Protein AF-A0A7Y0AAE7-F1 (afdb_monomer_lite)

Foldseek 3Di:
DVVVVVVVVVVCVLQVQLQVQLVVQVVVVHHSVVSSVVSVVVVVVVVVVVVVVVVVCVPDVVNVVVVVVVVVVVVVVVVVVVD

Secondary structure (DSSP, 8-state):
-HHHHHHHHHHHHHHHHHHHHHHHHHHTTS-HHHHHHHHHHHHHHHHHHHHHHHHHHHH-HHHHHHHHHHHHHHHHHHHHHH-

Sequence (83 aa):
MLFIDMILAVAVALSFIPILTGYCAHSHGRSFWLWFLLGFALPIISFLLLLALVAHDELDPGRRLIGEARQILREAERKSVQS

Radius of gyration: 24.8 Å; chains: 1; bounding box: 36×36×70 Å

Organism: NCBI:txid2682546

Structure (mmCIF, N/CA/C/O backbone):
data_AF-A0A7Y0AAE7-F1
#
_entry.id   AF-A0A7Y0AAE7-F1
#
loop_
_atom_site.group_PDB
_atom_site.id
_atom_site.type_symbol
_atom_site.label_atom_id
_atom_site.label_alt_id
_atom_site.label_comp_id
_atom_site.label_asym_id
_atom_site.label_entity_id
_atom_site.label_seq_id
_atom_site.pdbx_PDB_ins_code
_atom_site.Cartn_x
_atom_site.Cartn_y
_atom_site.Cartn_z
_atom_site.occupancy
_atom_site.B_iso_or_equiv
_atom_site.auth_seq_id
_atom_site.auth_comp_id
_atom_site.auth_asym_id
_atom_site.auth_atom_id
_atom_site.pdbx_PDB_model_num
ATOM 1 N N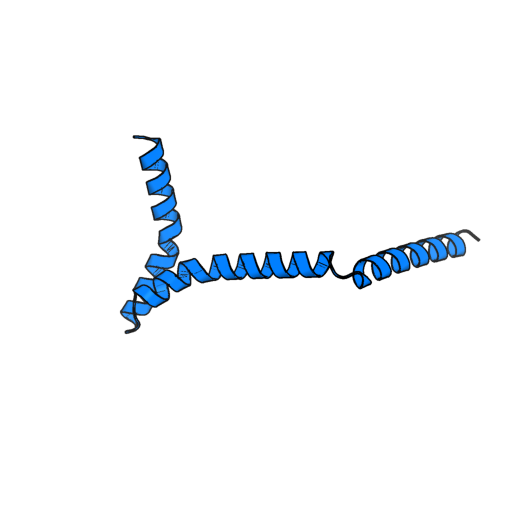 . MET A 1 1 ? -5.433 21.379 -15.406 1.00 80.75 1 MET A N 1
ATOM 2 C CA . MET A 1 1 ? -4.010 21.014 -15.569 1.00 80.75 1 MET A CA 1
ATOM 3 C C . MET A 1 1 ? -3.429 20.617 -14.220 1.00 80.75 1 MET A C 1
ATOM 5 O O . MET A 1 1 ? -3.368 19.422 -13.991 1.00 80.75 1 MET A O 1
ATOM 9 N N . LEU A 1 2 ? -3.255 21.543 -13.266 1.00 92.06 2 LEU A N 1
ATOM 10 C CA . LEU A 1 2 ? -2.654 21.267 -11.943 1.00 92.06 2 LEU A CA 1
ATOM 11 C C . LEU A 1 2 ? -3.231 20.059 -11.166 1.00 92.06 2 LEU A C 1
ATOM 13 O O . LEU A 1 2 ? -2.487 19.315 -10.540 1.00 92.06 2 LEU A O 1
ATOM 17 N N . PHE A 1 3 ? -4.545 19.820 -11.231 1.00 94.38 3 PHE A N 1
ATOM 18 C CA . PHE A 1 3 ? -5.173 18.650 -10.598 1.00 94.38 3 PHE A CA 1
ATOM 19 C C . PHE A 1 3 ? -4.746 17.312 -11.224 1.00 94.38 3 PHE A C 1
ATOM 21 O O . PHE A 1 3 ? -4.479 16.350 -10.511 1.00 94.38 3 PHE A O 1
ATOM 28 N N . ILE A 1 4 ? -4.658 17.259 -12.556 1.00 96.38 4 ILE A N 1
ATOM 29 C CA . ILE A 1 4 ? -4.212 16.063 -13.282 1.00 96.38 4 ILE A CA 1
ATOM 30 C C . ILE A 1 4 ? -2.735 15.807 -12.989 1.00 96.38 4 ILE A C 1
ATOM 32 O O . ILE A 1 4 ? -2.363 14.673 -12.707 1.00 96.38 4 ILE A O 1
ATOM 36 N N . ASP A 1 5 ? -1.923 16.865 -12.970 1.00 95.50 5 ASP A N 1
ATOM 37 C CA . ASP A 1 5 ? -0.496 16.777 -12.650 1.00 95.50 5 ASP A CA 1
ATOM 38 C C . ASP A 1 5 ? -0.276 16.257 -11.221 1.00 95.50 5 ASP A C 1
ATOM 40 O O . ASP A 1 5 ? 0.577 15.402 -10.989 1.00 95.50 5 ASP A O 1
ATOM 44 N N . MET A 1 6 ? -1.097 16.706 -10.267 1.00 97.19 6 MET A N 1
ATOM 45 C CA . MET A 1 6 ? -1.069 16.221 -8.886 1.00 97.19 6 MET A CA 1
ATOM 46 C C . MET A 1 6 ? -1.452 14.739 -8.788 1.00 97.19 6 MET A C 1
ATOM 48 O O . MET A 1 6 ? -0.756 13.975 -8.120 1.00 97.19 6 MET A O 1
ATOM 52 N N . ILE A 1 7 ? -2.524 14.308 -9.466 1.00 96.94 7 ILE A N 1
ATOM 53 C CA . ILE A 1 7 ? -2.912 12.888 -9.510 1.00 96.94 7 ILE A CA 1
ATOM 54 C C . ILE A 1 7 ? -1.787 12.048 -10.112 1.00 96.94 7 ILE A C 1
ATOM 56 O O . ILE A 1 7 ? -1.448 10.998 -9.567 1.00 96.94 7 ILE A O 1
ATOM 60 N N . LEU A 1 8 ? -1.190 12.512 -11.210 1.00 96.19 8 LEU A N 1
ATOM 61 C CA . LEU A 1 8 ? -0.096 11.816 -11.873 1.00 96.19 8 LEU A CA 1
ATOM 62 C C . LEU A 1 8 ? 1.121 11.692 -10.949 1.00 96.19 8 LEU A C 1
ATOM 64 O O . LEU A 1 8 ? 1.682 10.605 -10.829 1.00 96.19 8 LEU A O 1
ATOM 68 N N . ALA A 1 9 ? 1.493 12.769 -10.254 1.00 96.25 9 ALA A N 1
ATOM 69 C CA . ALA A 1 9 ? 2.603 12.762 -9.305 1.00 96.25 9 ALA A CA 1
ATOM 70 C C . ALA A 1 9 ? 2.384 11.741 -8.179 1.00 96.25 9 ALA A C 1
ATOM 72 O O . ALA A 1 9 ? 3.283 10.959 -7.868 1.00 96.25 9 ALA A O 1
ATOM 73 N N . VAL A 1 10 ? 1.174 11.693 -7.614 1.00 96.25 10 VAL A N 1
ATOM 74 C CA . VAL A 1 10 ? 0.811 10.707 -6.586 1.00 96.25 10 VAL A CA 1
ATOM 75 C C . VAL A 1 10 ? 0.836 9.288 -7.154 1.00 96.25 10 VAL A C 1
ATOM 77 O O . VAL A 1 10 ? 1.405 8.395 -6.530 1.00 96.25 10 VAL A O 1
ATOM 80 N N . ALA A 1 11 ? 0.282 9.066 -8.347 1.00 94.94 11 ALA A N 1
ATOM 81 C CA . ALA A 1 11 ? 0.277 7.751 -8.985 1.00 94.94 11 ALA A CA 1
ATOM 82 C C . ALA A 1 11 ? 1.701 7.233 -9.243 1.00 94.94 11 ALA A C 1
ATOM 84 O O . ALA A 1 11 ? 1.993 6.068 -8.968 1.00 94.94 11 ALA A O 1
ATOM 85 N N . VAL A 1 12 ? 2.605 8.097 -9.711 1.00 95.31 12 VAL A N 1
ATOM 86 C CA . VAL A 1 12 ? 4.021 7.761 -9.919 1.00 95.31 12 VAL A CA 1
ATOM 87 C C . VAL A 1 12 ? 4.706 7.452 -8.589 1.00 95.31 12 VAL A C 1
ATOM 89 O O . VAL A 1 12 ? 5.380 6.427 -8.481 1.00 95.31 12 VAL A O 1
ATOM 92 N N . ALA A 1 13 ? 4.496 8.283 -7.564 1.00 95.06 13 ALA A N 1
ATOM 93 C CA . ALA A 1 13 ? 5.078 8.071 -6.242 1.00 95.06 13 ALA A CA 1
ATOM 94 C C . ALA A 1 13 ? 4.634 6.732 -5.626 1.00 95.06 13 ALA A C 1
ATOM 96 O O . ALA A 1 13 ? 5.469 5.965 -5.150 1.00 95.06 13 ALA A O 1
ATOM 97 N N . LEU A 1 14 ? 3.338 6.410 -5.699 1.00 94.44 14 LEU A N 1
ATOM 98 C CA . LEU A 1 14 ? 2.793 5.139 -5.210 1.00 94.44 14 LEU A CA 1
ATOM 99 C C . LEU A 1 14 ? 3.288 3.934 -6.021 1.00 94.44 14 LEU A C 1
ATOM 101 O O . LEU A 1 14 ? 3.477 2.855 -5.465 1.00 94.44 14 LEU A O 1
ATOM 105 N N . SER A 1 15 ? 3.533 4.115 -7.320 1.00 95.31 15 SER A N 1
ATOM 106 C CA . SER A 1 15 ? 4.015 3.045 -8.200 1.00 95.31 15 SER A CA 1
ATOM 107 C C . SER A 1 15 ? 5.509 2.760 -8.052 1.00 95.31 15 SER A C 1
ATOM 109 O O . SER A 1 15 ? 5.960 1.710 -8.501 1.00 95.31 15 SER A O 1
ATOM 111 N N . PHE A 1 16 ? 6.285 3.640 -7.414 1.00 95.50 16 PHE A N 1
ATOM 112 C CA . PHE A 1 16 ? 7.740 3.500 -7.322 1.00 95.50 16 PHE A CA 1
ATOM 113 C C . PHE A 1 16 ? 8.170 2.166 -6.695 1.00 95.50 16 PHE A C 1
ATOM 115 O O . PHE A 1 16 ? 8.984 1.442 -7.269 1.00 95.50 16 PHE A O 1
ATOM 122 N N . ILE A 1 17 ? 7.576 1.799 -5.555 1.00 95.06 17 ILE A N 1
ATOM 123 C CA . ILE A 1 17 ? 7.889 0.543 -4.859 1.00 95.06 17 ILE A CA 1
ATOM 124 C C . ILE A 1 17 ? 7.477 -0.678 -5.707 1.00 95.06 17 ILE A C 1
ATOM 126 O O . ILE A 1 17 ? 8.348 -1.504 -5.980 1.00 95.06 17 ILE A O 1
ATOM 130 N N . PRO A 1 18 ? 6.226 -0.796 -6.202 1.00 96.25 18 PRO A N 1
ATOM 131 C CA . PRO A 1 18 ? 5.827 -1.894 -7.087 1.00 96.25 18 PRO A CA 1
ATOM 132 C C . PRO A 1 18 ? 6.677 -2.029 -8.356 1.00 96.25 18 PRO A C 1
ATOM 134 O O . PRO A 1 18 ? 6.988 -3.148 -8.768 1.00 96.25 18 PRO A O 1
ATOM 137 N N . ILE A 1 19 ? 7.085 -0.912 -8.969 1.00 96.88 19 ILE A N 1
ATOM 138 C CA . ILE A 1 19 ? 7.968 -0.910 -10.145 1.00 96.88 19 ILE A CA 1
ATOM 139 C C . ILE A 1 19 ? 9.332 -1.501 -9.785 1.00 96.88 19 ILE A C 1
ATOM 141 O O . ILE A 1 19 ? 9.816 -2.376 -10.503 1.00 96.88 19 ILE A O 1
ATOM 145 N N . LEU A 1 20 ? 9.937 -1.075 -8.670 1.00 96.56 20 LEU A N 1
ATOM 146 C CA . LEU A 1 20 ? 11.207 -1.633 -8.199 1.00 96.56 20 LEU A CA 1
ATOM 147 C C . LEU A 1 20 ? 11.085 -3.124 -7.878 1.00 96.56 20 LEU A C 1
ATOM 149 O O . LEU A 1 20 ? 11.945 -3.905 -8.278 1.00 96.56 20 LEU A O 1
ATOM 153 N N . THR A 1 21 ? 10.003 -3.543 -7.220 1.00 96.25 21 THR A N 1
ATOM 154 C CA . THR A 1 21 ? 9.726 -4.960 -6.951 1.00 96.25 21 THR A CA 1
ATOM 155 C C . THR A 1 21 ? 9.647 -5.769 -8.245 1.00 96.25 21 THR A C 1
ATOM 157 O O . THR A 1 21 ? 10.298 -6.808 -8.364 1.00 96.25 21 THR A O 1
ATOM 160 N N . GLY A 1 22 ? 8.901 -5.277 -9.238 1.00 96.62 22 GLY A N 1
ATOM 161 C CA . GLY A 1 22 ? 8.799 -5.905 -10.552 1.00 96.62 22 GLY A CA 1
ATOM 162 C C . GLY A 1 22 ? 10.145 -5.969 -11.276 1.00 96.62 22 GLY A C 1
ATOM 163 O O . GLY A 1 22 ? 10.494 -7.012 -11.829 1.00 96.62 22 GLY A O 1
ATOM 164 N N . TYR A 1 23 ? 10.928 -4.886 -11.243 1.00 96.94 23 TYR A N 1
ATOM 165 C CA . TYR A 1 23 ? 12.250 -4.822 -11.869 1.00 96.94 23 TYR A CA 1
ATOM 166 C C . TYR A 1 23 ? 13.229 -5.816 -11.238 1.00 96.94 23 TYR A C 1
ATOM 168 O O . TYR A 1 23 ? 13.877 -6.578 -11.953 1.00 96.94 23 TYR A O 1
ATOM 176 N N . CYS A 1 24 ? 13.286 -5.866 -9.905 1.00 95.50 24 CYS A N 1
ATOM 177 C CA . CYS A 1 24 ? 14.095 -6.837 -9.176 1.00 95.50 24 CYS A CA 1
ATOM 178 C C . CYS A 1 24 ? 13.686 -8.274 -9.513 1.00 95.50 24 CYS A C 1
ATOM 180 O O . CYS A 1 24 ? 14.540 -9.122 -9.735 1.00 95.50 24 CYS A O 1
ATOM 182 N N . ALA A 1 25 ? 12.392 -8.572 -9.607 1.00 96.56 25 ALA A N 1
ATOM 183 C CA . ALA A 1 25 ? 11.950 -9.906 -9.998 1.00 96.56 25 ALA A CA 1
ATOM 184 C C . ALA A 1 25 ? 12.342 -10.250 -11.445 1.00 96.56 25 ALA A C 1
ATOM 186 O O . ALA A 1 25 ? 12.810 -11.358 -11.720 1.00 96.56 25 ALA A O 1
ATOM 187 N N . HIS A 1 26 ? 12.198 -9.290 -12.360 1.00 96.94 26 HIS A N 1
ATOM 188 C CA . HIS A 1 26 ? 12.565 -9.459 -13.760 1.00 96.94 26 HIS A CA 1
ATOM 189 C C . HIS A 1 26 ? 14.066 -9.697 -13.945 1.00 96.94 26 HIS A C 1
ATOM 191 O O . HIS A 1 26 ? 14.453 -10.586 -14.702 1.00 96.94 26 HIS A O 1
ATOM 197 N N . SER A 1 27 ? 14.921 -8.979 -13.208 1.00 95.94 27 SER A N 1
ATOM 198 C CA . SER A 1 27 ? 16.375 -9.191 -13.252 1.00 95.94 27 SER A CA 1
ATOM 199 C C . SER A 1 27 ? 16.806 -10.571 -12.740 1.00 95.94 27 SER A C 1
ATOM 201 O O . SER A 1 27 ? 17.876 -11.048 -13.102 1.00 95.94 27 SER A O 1
ATOM 203 N N . HIS A 1 28 ? 15.949 -11.248 -11.972 1.00 94.81 28 HIS A N 1
ATOM 204 C CA . HIS A 1 28 ? 16.157 -12.612 -11.482 1.00 94.81 28 HIS A CA 1
ATOM 205 C C . HIS A 1 28 ? 15.397 -13.673 -12.308 1.00 94.81 28 HIS A C 1
ATOM 207 O O . HIS A 1 28 ? 15.199 -14.798 -11.847 1.00 94.81 28 HIS A O 1
ATOM 213 N N . GLY A 1 29 ? 14.942 -13.337 -13.523 1.00 95.75 29 GLY A N 1
ATOM 214 C CA . GLY A 1 29 ? 14.291 -14.279 -14.443 1.00 95.75 29 GLY A 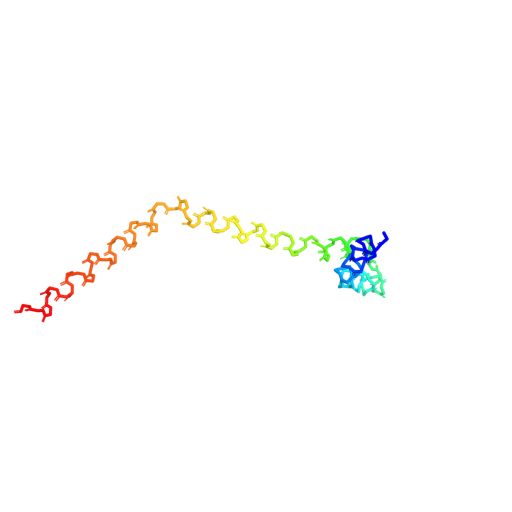CA 1
ATOM 215 C C . GLY A 1 29 ? 12.835 -14.617 -14.101 1.00 95.75 29 GLY A C 1
ATOM 216 O O . GLY A 1 29 ? 12.308 -15.625 -14.571 1.00 95.75 29 GLY A O 1
ATOM 217 N N . ARG A 1 30 ? 12.167 -13.809 -13.269 1.00 95.50 30 ARG A N 1
ATOM 218 C CA . ARG A 1 30 ? 10.732 -13.945 -12.963 1.00 95.50 30 ARG A CA 1
ATOM 219 C C . ARG A 1 30 ? 9.901 -12.931 -13.754 1.00 95.50 30 ARG A C 1
ATOM 221 O O . ARG A 1 30 ? 10.415 -11.967 -14.307 1.00 95.50 30 ARG A O 1
ATOM 228 N N . SER A 1 31 ? 8.587 -13.136 -13.823 1.00 94.44 31 SER A N 1
ATOM 229 C CA . SER A 1 31 ? 7.690 -12.263 -14.587 1.00 94.44 31 SER A CA 1
ATOM 230 C C . SER A 1 31 ? 7.486 -10.902 -13.910 1.00 94.44 31 SER A C 1
ATOM 232 O O . SER A 1 31 ? 6.929 -10.823 -12.820 1.00 94.44 31 SER A O 1
ATOM 234 N N . PHE A 1 32 ? 7.862 -9.813 -14.588 1.00 95.50 32 PHE A N 1
ATOM 235 C CA . PHE A 1 32 ? 7.691 -8.440 -14.086 1.00 95.50 32 PHE A CA 1
ATOM 236 C C . PHE A 1 32 ? 6.260 -8.165 -13.587 1.00 95.50 32 PHE A C 1
ATOM 238 O O . PHE A 1 32 ? 6.062 -7.732 -12.456 1.00 95.50 32 PHE A O 1
ATOM 245 N N . TRP A 1 33 ? 5.259 -8.472 -14.419 1.00 95.12 33 TRP A N 1
ATOM 246 C CA . TRP A 1 33 ? 3.854 -8.136 -14.170 1.00 95.12 33 TRP A CA 1
ATOM 247 C C . TRP A 1 33 ? 3.257 -8.817 -12.940 1.00 95.12 33 TRP A C 1
ATOM 249 O O . TRP A 1 33 ? 2.486 -8.191 -12.219 1.00 95.12 33 TRP A O 1
ATOM 259 N N . LEU A 1 34 ? 3.634 -10.072 -12.672 1.00 96.25 34 LEU A N 1
ATOM 260 C CA . LEU A 1 34 ? 3.163 -10.789 -11.486 1.00 96.25 34 LEU A CA 1
ATOM 261 C C . LEU A 1 34 ? 3.646 -10.074 -10.225 1.00 96.25 34 LEU A C 1
ATOM 263 O O . LEU A 1 34 ? 2.852 -9.776 -9.340 1.00 96.25 34 LEU A O 1
ATOM 267 N N . TRP A 1 35 ? 4.938 -9.760 -10.169 1.00 95.75 35 TRP A N 1
ATOM 268 C CA . TRP A 1 35 ? 5.564 -9.148 -9.000 1.00 95.75 35 TRP A CA 1
ATOM 269 C C . TRP A 1 35 ? 5.200 -7.672 -8.825 1.00 95.75 35 TRP A C 1
ATOM 271 O O . TRP A 1 35 ? 5.046 -7.215 -7.696 1.00 95.75 35 TRP A O 1
ATOM 281 N N . PHE A 1 36 ? 4.981 -6.948 -9.921 1.00 95.38 36 PHE A N 1
ATOM 282 C CA . PHE A 1 36 ? 4.424 -5.597 -9.902 1.00 95.38 36 PHE A CA 1
ATOM 283 C C . PHE A 1 36 ? 3.010 -5.575 -9.301 1.00 95.38 36 PHE A C 1
ATOM 285 O O . PHE A 1 36 ? 2.748 -4.823 -8.363 1.00 95.38 36 PHE A O 1
ATOM 292 N N . LEU A 1 37 ? 2.109 -6.441 -9.784 1.00 96.19 37 LEU A N 1
ATOM 293 C CA . LEU A 1 37 ? 0.756 -6.561 -9.231 1.00 96.19 37 LEU A CA 1
ATOM 294 C C . LEU A 1 37 ? 0.787 -7.015 -7.773 1.00 96.19 37 LEU A C 1
ATOM 296 O O . LEU A 1 37 ? 0.017 -6.511 -6.962 1.00 96.19 37 LEU A O 1
ATOM 300 N N . LEU A 1 38 ? 1.705 -7.918 -7.424 1.00 95.62 38 LEU A N 1
ATOM 301 C CA . LEU A 1 38 ? 1.895 -8.363 -6.048 1.00 95.62 38 LEU A CA 1
ATOM 302 C C . LEU A 1 38 ? 2.323 -7.209 -5.128 1.00 95.62 38 LEU A C 1
ATOM 304 O O . LEU A 1 38 ? 1.818 -7.111 -4.012 1.00 95.62 38 LEU A O 1
ATOM 308 N N . GLY A 1 39 ? 3.184 -6.306 -5.612 1.00 94.75 39 GLY A N 1
ATOM 309 C CA . GLY A 1 39 ? 3.584 -5.090 -4.900 1.00 94.75 39 GLY A CA 1
ATOM 310 C C . GLY A 1 39 ? 2.407 -4.170 -4.557 1.00 94.75 39 GLY A C 1
ATOM 311 O O . GLY A 1 39 ? 2.409 -3.552 -3.496 1.00 94.75 39 GLY A O 1
ATOM 312 N N . PHE A 1 40 ? 1.371 -4.133 -5.401 1.00 95.50 40 PHE A N 1
ATOM 313 C CA . PHE A 1 40 ? 0.120 -3.422 -5.113 1.00 95.50 40 PHE A CA 1
ATOM 314 C C . PHE A 1 40 ? -0.868 -4.236 -4.271 1.00 95.50 40 PHE A C 1
ATOM 316 O O . PHE A 1 40 ? -1.548 -3.682 -3.409 1.00 95.50 40 PHE A O 1
ATOM 323 N N . ALA A 1 41 ? -0.966 -5.544 -4.508 1.00 96.19 41 ALA A N 1
ATOM 324 C CA . ALA A 1 41 ? -1.955 -6.402 -3.868 1.00 96.19 41 ALA A CA 1
ATOM 325 C C . ALA A 1 41 ? -1.652 -6.640 -2.383 1.00 96.19 41 ALA A C 1
ATOM 327 O O . ALA A 1 41 ? -2.573 -6.647 -1.571 1.00 96.19 41 ALA A O 1
ATOM 328 N N . LEU A 1 42 ? -0.378 -6.803 -2.010 1.00 95.00 42 LEU A N 1
ATOM 329 C CA . LEU A 1 42 ? 0.039 -7.092 -0.632 1.00 95.00 42 LEU A CA 1
ATOM 330 C C . LEU A 1 42 ? -0.459 -6.050 0.388 1.00 95.00 42 LEU A C 1
ATOM 332 O O . LEU A 1 42 ? -1.098 -6.455 1.362 1.00 95.00 42 LEU A O 1
ATOM 336 N N . PRO A 1 43 ? -0.237 -4.734 0.192 1.00 93.88 43 PRO A N 1
ATOM 337 C CA . PRO A 1 43 ? -0.762 -3.710 1.096 1.00 93.88 43 PRO A CA 1
ATOM 338 C C . PRO A 1 43 ? -2.289 -3.736 1.215 1.00 93.88 43 PRO A C 1
ATOM 340 O O . PRO A 1 43 ? -2.820 -3.614 2.316 1.00 93.88 43 PRO A O 1
ATOM 343 N N . ILE A 1 44 ? -2.993 -3.940 0.096 1.00 95.44 44 ILE A N 1
ATOM 344 C CA . ILE A 1 44 ? -4.460 -3.982 0.061 1.00 95.44 44 ILE A CA 1
ATOM 345 C C . ILE A 1 44 ? -4.969 -5.192 0.846 1.00 95.44 44 ILE A C 1
ATOM 347 O O . ILE A 1 44 ? -5.817 -5.045 1.721 1.00 95.44 44 ILE A O 1
ATOM 351 N N . ILE A 1 45 ? -4.426 -6.380 0.577 1.00 97.06 45 ILE A N 1
ATOM 352 C CA . ILE A 1 45 ? -4.812 -7.616 1.268 1.00 97.06 45 ILE A CA 1
ATOM 353 C C . ILE A 1 45 ? -4.504 -7.508 2.763 1.00 97.06 45 ILE A C 1
ATOM 355 O O . ILE A 1 45 ? -5.349 -7.867 3.576 1.00 97.06 45 ILE A O 1
ATOM 359 N N . SER A 1 46 ? -3.337 -6.972 3.133 1.00 96.12 46 SER A N 1
ATOM 360 C CA . SER A 1 46 ? -2.961 -6.736 4.533 1.00 96.12 46 SER A CA 1
ATOM 361 C C . SER A 1 46 ? -3.979 -5.845 5.249 1.00 96.12 46 SER A C 1
ATOM 363 O O . SER A 1 46 ? -4.457 -6.173 6.336 1.00 96.12 46 SER A O 1
ATOM 365 N N . PHE A 1 47 ? -4.383 -4.751 4.602 1.00 96.12 47 PHE A N 1
ATOM 366 C CA . PHE A 1 47 ? -5.383 -3.842 5.145 1.00 96.12 47 PHE A CA 1
ATOM 367 C C . PHE A 1 47 ? -6.765 -4.496 5.277 1.00 96.12 47 PHE A C 1
ATOM 369 O O . PHE A 1 47 ? -7.411 -4.359 6.313 1.00 96.12 47 PHE A O 1
ATOM 376 N N . LEU A 1 48 ? -7.206 -5.252 4.267 1.00 96.88 48 LEU A N 1
ATOM 377 C CA . LEU A 1 48 ? -8.464 -6.001 4.329 1.00 96.88 48 LEU A CA 1
ATOM 378 C C . LEU A 1 48 ? -8.451 -7.044 5.448 1.00 96.88 48 LEU A C 1
ATOM 380 O O . LEU A 1 48 ? -9.460 -7.220 6.125 1.00 96.88 48 LEU A O 1
ATOM 384 N N . LEU A 1 49 ? -7.316 -7.707 5.669 1.00 96.88 49 LEU A N 1
ATOM 385 C CA . LEU A 1 49 ? -7.164 -8.683 6.741 1.00 96.88 49 LEU A CA 1
ATOM 386 C C . LEU A 1 49 ? -7.264 -8.017 8.116 1.00 96.88 49 LEU A C 1
ATOM 388 O O . LEU A 1 49 ? -7.926 -8.546 9.003 1.00 96.88 49 LEU A O 1
ATOM 392 N N . LEU A 1 50 ? -6.660 -6.837 8.279 1.00 96.25 50 LEU A N 1
ATOM 393 C CA . LEU A 1 50 ? -6.781 -6.050 9.503 1.00 96.25 50 LEU A CA 1
ATOM 394 C C . LEU A 1 50 ? -8.227 -5.608 9.743 1.00 96.25 50 LEU A C 1
ATOM 396 O O . LEU A 1 50 ? -8.729 -5.745 10.853 1.00 96.25 50 LEU A O 1
ATOM 400 N N . LEU A 1 51 ? -8.914 -5.127 8.704 1.00 95.25 51 LEU A N 1
ATOM 401 C CA . LEU A 1 51 ? -10.329 -4.772 8.797 1.00 95.25 51 LEU A CA 1
ATOM 402 C C . LEU A 1 51 ? -11.196 -5.976 9.16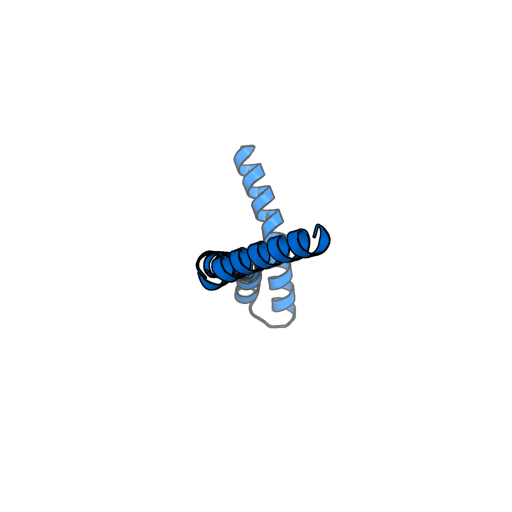0 1.00 95.25 51 LEU A C 1
ATOM 404 O O . LEU A 1 51 ? -12.080 -5.850 10.000 1.00 95.25 51 LEU A O 1
ATOM 408 N N . ALA A 1 52 ? -10.939 -7.136 8.557 1.00 94.62 52 ALA A N 1
ATOM 409 C CA . ALA A 1 52 ? -11.647 -8.366 8.885 1.00 94.62 52 ALA A CA 1
ATOM 410 C C . ALA A 1 52 ? -11.386 -8.796 10.334 1.00 94.62 52 ALA A C 1
ATOM 412 O O . ALA A 1 52 ? -12.313 -9.220 11.017 1.00 94.62 52 ALA A O 1
ATOM 413 N N . LEU A 1 53 ? -10.148 -8.649 10.815 1.00 93.44 53 LEU A N 1
ATOM 414 C CA . LEU A 1 53 ? -9.778 -8.968 12.189 1.00 93.44 53 LEU A CA 1
ATOM 415 C C . LEU A 1 53 ? -10.484 -8.052 13.190 1.00 93.44 53 LEU A C 1
ATOM 417 O O . LEU A 1 53 ? -11.035 -8.551 14.162 1.00 93.44 53 LEU A O 1
ATOM 421 N N . VAL A 1 54 ? -10.508 -6.742 12.935 1.00 91.12 54 VAL A N 1
ATOM 422 C CA . VAL A 1 54 ? -11.250 -5.775 13.760 1.00 91.12 54 VAL A CA 1
ATOM 423 C C . VAL A 1 54 ? -12.745 -6.084 13.703 1.00 91.12 54 VAL A C 1
ATOM 425 O O . VAL A 1 54 ? -13.380 -6.260 14.727 1.00 91.12 54 VAL A O 1
ATOM 428 N N . ALA A 1 55 ? -13.32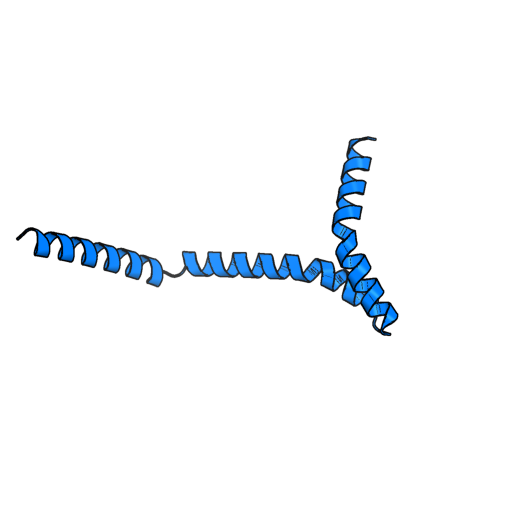4 -6.273 12.517 1.00 89.81 55 ALA A N 1
ATOM 429 C CA . ALA A 1 55 ? -14.740 -6.619 12.408 1.00 89.81 55 ALA A CA 1
ATOM 430 C C . ALA A 1 55 ? -15.089 -7.898 13.190 1.00 89.81 55 ALA A C 1
ATOM 432 O O . ALA A 1 55 ? -16.136 -7.959 13.828 1.00 89.81 55 ALA A O 1
ATOM 433 N N . HIS A 1 56 ? -14.214 -8.903 13.169 1.00 87.12 56 HIS A N 1
ATOM 434 C CA . HIS A 1 56 ? -14.389 -10.110 13.968 1.00 87.12 56 HIS A CA 1
ATOM 435 C C . HIS A 1 56 ? -14.271 -9.834 15.475 1.00 87.12 56 HIS A C 1
ATOM 437 O O . HIS A 1 56 ? -15.066 -10.364 16.245 1.00 87.12 56 HIS A O 1
ATOM 443 N N . ASP A 1 57 ? -13.296 -9.031 15.906 1.00 82.62 57 ASP A N 1
ATOM 444 C CA . ASP A 1 57 ? -13.063 -8.708 17.320 1.00 82.62 57 ASP A CA 1
ATOM 445 C C . ASP A 1 57 ? -14.256 -7.970 17.948 1.00 82.62 57 ASP A C 1
ATOM 447 O O . ASP A 1 57 ? -14.688 -8.298 19.054 1.00 82.62 57 ASP A O 1
ATOM 451 N N . GLU A 1 58 ? -14.842 -7.031 17.208 1.00 80.00 58 GLU A N 1
ATOM 452 C CA . GLU A 1 58 ? -16.011 -6.255 17.619 1.00 80.00 58 GLU A CA 1
ATOM 453 C C . GLU A 1 58 ? -17.308 -7.077 17.624 1.00 80.00 58 GLU A C 1
ATOM 455 O O . GLU A 1 58 ? -18.214 -6.802 18.416 1.00 80.00 58 GLU A O 1
ATOM 460 N N . LEU A 1 59 ? -17.414 -8.080 16.748 1.00 75.38 59 LEU A N 1
ATOM 461 C CA . LEU A 1 59 ? -18.587 -8.950 16.654 1.00 75.38 59 LEU A CA 1
ATOM 462 C C . LEU A 1 59 ? -18.549 -10.125 17.639 1.00 75.38 59 LEU A C 1
ATOM 464 O O . LEU A 1 59 ? -19.578 -10.781 17.799 1.00 75.38 59 LEU A O 1
ATOM 468 N N . ASP A 1 60 ? -17.422 -10.384 18.312 1.00 78.88 60 ASP A N 1
ATOM 469 C CA . ASP A 1 60 ? -17.292 -11.477 19.277 1.00 78.88 60 ASP A CA 1
ATOM 470 C C . ASP A 1 60 ? -17.944 -11.109 20.633 1.00 78.88 60 ASP A C 1
ATOM 472 O O . ASP A 1 60 ? -17.394 -10.319 21.416 1.00 78.88 60 ASP A O 1
ATOM 476 N N . PRO A 1 61 ? -19.117 -11.687 20.978 1.00 71.06 61 PRO A N 1
ATOM 477 C CA . PRO A 1 61 ? -19.822 -11.363 22.218 1.00 71.06 61 PRO A CA 1
ATOM 478 C C . PRO A 1 61 ? -18.994 -11.715 23.460 1.00 71.06 61 PRO A C 1
ATOM 480 O O . PRO A 1 61 ? -19.160 -11.091 24.512 1.00 71.06 61 PRO A O 1
ATOM 483 N N . GLY A 1 62 ? -18.077 -12.685 23.343 1.00 74.75 62 GLY A N 1
ATOM 484 C CA . GLY A 1 62 ? -17.211 -13.129 24.430 1.00 74.75 62 GLY A CA 1
ATOM 485 C C . GLY A 1 62 ? -16.308 -12.015 24.953 1.00 74.75 62 GLY A C 1
ATOM 486 O O . GLY A 1 62 ? -16.069 -11.925 26.158 1.00 74.75 62 GLY A O 1
ATOM 487 N N . ARG A 1 63 ? -15.868 -11.096 24.086 1.00 74.06 63 ARG A N 1
ATOM 488 C CA . ARG A 1 63 ? -15.014 -9.971 24.492 1.00 74.06 63 ARG A CA 1
ATOM 489 C C . ARG A 1 63 ? -15.750 -8.916 25.303 1.00 74.06 63 ARG A C 1
ATOM 491 O O . ARG A 1 63 ? -15.180 -8.397 26.265 1.00 74.06 63 ARG A O 1
ATOM 498 N N . ARG A 1 64 ? -17.023 -8.653 24.984 1.00 76.75 64 ARG A N 1
ATOM 499 C CA . ARG A 1 64 ? -17.882 -7.783 25.808 1.00 76.75 64 ARG A CA 1
ATOM 500 C C . ARG A 1 64 ? -18.054 -8.369 27.207 1.00 76.75 64 ARG A C 1
ATOM 502 O O . ARG A 1 64 ? -17.839 -7.665 28.189 1.00 76.75 64 ARG A O 1
ATOM 509 N N . LEU A 1 65 ? -18.327 -9.671 27.289 1.00 82.44 65 LEU A N 1
ATOM 510 C CA . LEU A 1 65 ? -18.506 -10.382 28.558 1.00 82.44 65 LEU A CA 1
ATOM 511 C C . LEU A 1 65 ? -17.225 -10.401 29.408 1.00 82.44 65 LEU A C 1
ATOM 513 O O . LEU A 1 65 ? -17.287 -10.182 30.615 1.00 82.44 65 LEU A O 1
ATOM 517 N N . ILE A 1 66 ? -16.051 -10.600 28.798 1.00 85.00 66 ILE A N 1
ATOM 518 C CA . ILE A 1 66 ? -14.760 -10.510 29.504 1.00 85.00 66 ILE A CA 1
ATOM 519 C C . ILE A 1 66 ? -14.507 -9.082 30.009 1.00 85.00 66 ILE A C 1
ATOM 521 O O . ILE A 1 66 ? -13.993 -8.901 31.116 1.00 85.00 66 ILE A O 1
ATOM 525 N N . GLY A 1 67 ? -14.867 -8.068 29.217 1.00 85.81 67 GLY A N 1
ATOM 526 C CA . GLY A 1 67 ? -14.790 -6.664 29.617 1.00 85.81 67 GLY A CA 1
ATOM 527 C C . GLY A 1 67 ? -15.639 -6.368 30.854 1.00 85.81 67 GLY A C 1
ATOM 528 O O . GLY A 1 67 ? -15.123 -5.828 31.834 1.00 85.81 67 GLY A O 1
ATOM 529 N N . GLU A 1 68 ? -16.906 -6.786 30.834 1.00 89.12 68 GLU A N 1
ATOM 530 C CA . GLU A 1 68 ? -17.835 -6.652 31.963 1.00 89.12 68 GLU A CA 1
ATOM 531 C C . GLU A 1 68 ? -17.337 -7.419 33.197 1.00 89.12 68 GLU A C 1
ATOM 533 O O . GLU A 1 68 ? -17.240 -6.850 34.285 1.00 89.12 68 GLU A O 1
ATOM 538 N N . ALA A 1 69 ? -16.906 -8.673 33.034 1.00 91.00 69 ALA A N 1
ATOM 539 C CA . ALA A 1 69 ? -16.364 -9.474 34.131 1.00 91.00 69 ALA A CA 1
ATOM 540 C C . ALA A 1 69 ? -15.140 -8.810 34.787 1.00 91.00 69 ALA A C 1
ATOM 542 O O . ALA A 1 69 ? -15.022 -8.774 36.014 1.00 91.00 69 ALA A O 1
ATOM 543 N N . ARG A 1 70 ? -14.237 -8.226 33.989 1.00 91.12 70 ARG A N 1
ATOM 544 C CA . ARG A 1 70 ? -13.053 -7.520 34.501 1.00 91.12 70 ARG A CA 1
ATOM 545 C C . ARG A 1 70 ? -13.425 -6.233 35.249 1.00 91.12 70 ARG A C 1
ATOM 547 O O . ARG A 1 70 ? -12.733 -5.875 36.204 1.00 91.12 70 ARG A O 1
ATOM 554 N N . GLN A 1 71 ? -14.491 -5.542 34.842 1.00 93.94 71 GLN A N 1
ATOM 5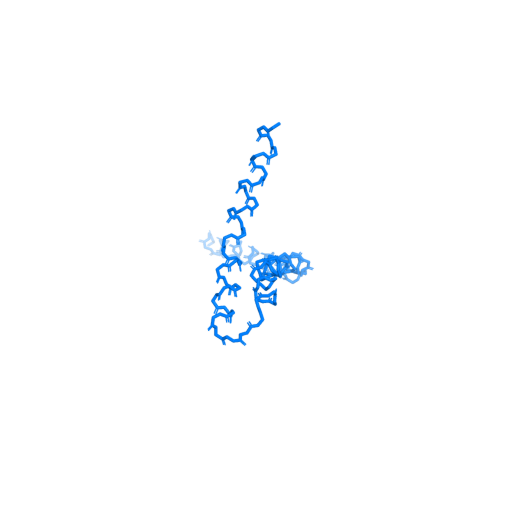55 C CA . GLN A 1 71 ? -15.015 -4.389 35.581 1.00 93.94 71 GLN A CA 1
ATOM 556 C C . GLN A 1 71 ? -15.585 -4.808 36.937 1.00 93.94 71 GLN A C 1
ATOM 558 O O . GLN A 1 71 ? -15.187 -4.237 37.952 1.00 93.94 71 GLN A O 1
ATOM 563 N N . ILE A 1 72 ? -16.412 -5.856 36.965 1.00 93.38 72 ILE A N 1
ATOM 564 C CA . ILE A 1 72 ? -17.000 -6.390 38.203 1.00 93.38 72 ILE A CA 1
ATOM 565 C C . ILE A 1 72 ? -15.900 -6.793 39.195 1.00 93.38 72 ILE A C 1
ATOM 567 O O . ILE A 1 72 ? -15.956 -6.430 40.369 1.00 93.38 72 ILE A O 1
ATOM 571 N N . LEU A 1 73 ? -14.854 -7.484 38.724 1.00 92.50 73 LEU A N 1
ATOM 572 C CA . LEU A 1 73 ? -13.717 -7.874 39.566 1.00 92.50 73 LEU A CA 1
ATOM 573 C C . LEU A 1 73 ? -12.983 -6.667 40.167 1.00 92.50 73 LEU A C 1
ATOM 575 O O . LEU A 1 73 ? -12.659 -6.680 41.351 1.00 92.50 73 LEU A O 1
ATOM 579 N N . ARG A 1 74 ? -12.762 -5.600 39.389 1.00 93.19 74 ARG A N 1
ATOM 580 C CA . ARG A 1 74 ? -12.138 -4.363 39.893 1.00 93.19 74 ARG A CA 1
ATOM 581 C C . ARG A 1 74 ? -12.991 -3.652 40.936 1.00 93.19 74 ARG A C 1
ATOM 583 O O . ARG A 1 74 ? -12.448 -3.053 41.861 1.00 93.19 74 ARG A O 1
ATOM 590 N N . GLU A 1 75 ? -14.308 -3.652 40.770 1.00 94.06 75 GLU A N 1
ATOM 591 C CA . GLU A 1 75 ? -15.214 -3.066 41.760 1.00 94.06 75 GLU A CA 1
ATOM 592 C C . GLU A 1 75 ? -15.210 -3.865 43.062 1.00 94.06 75 GLU A C 1
ATOM 594 O O . GLU A 1 75 ? -15.173 -3.273 44.142 1.00 94.06 75 GLU A O 1
ATOM 599 N N . ALA A 1 76 ? -15.199 -5.196 42.963 1.00 91.44 76 ALA A N 1
ATOM 600 C CA . ALA A 1 76 ? -15.076 -6.080 44.114 1.00 91.44 76 ALA A CA 1
ATOM 601 C C . ALA A 1 76 ? -13.748 -5.855 44.856 1.00 91.44 76 ALA A C 1
ATOM 603 O O . ALA A 1 76 ? -13.761 -5.681 46.072 1.00 91.44 76 ALA A O 1
ATOM 604 N N . GLU A 1 77 ? -12.630 -5.758 44.130 1.00 92.69 77 GLU A N 1
ATOM 605 C CA . GLU A 1 77 ? -11.305 -5.480 44.699 1.00 92.69 77 GLU A CA 1
ATOM 606 C C . GLU A 1 77 ? -11.264 -4.127 45.432 1.00 92.69 77 GLU A C 1
ATOM 608 O O . GLU A 1 77 ? -10.790 -4.040 46.565 1.00 92.69 77 GLU A O 1
ATOM 613 N N . ARG A 1 78 ? -11.833 -3.061 44.847 1.00 91.12 78 ARG A N 1
ATOM 614 C CA . ARG A 1 78 ? -11.919 -1.754 45.526 1.00 91.12 78 ARG A CA 1
ATOM 615 C C . ARG A 1 78 ? -12.761 -1.809 46.797 1.00 91.12 78 ARG A C 1
ATOM 617 O O . ARG A 1 78 ? -12.378 -1.199 47.792 1.00 91.12 78 ARG A O 1
ATOM 624 N N . LYS A 1 79 ? -13.889 -2.525 46.769 1.00 86.81 79 LYS A N 1
ATOM 625 C CA . LYS A 1 79 ? -14.760 -2.692 47.942 1.00 86.81 79 LYS A CA 1
ATOM 626 C C . LYS A 1 79 ? -14.078 -3.496 49.048 1.00 86.81 79 LYS A C 1
ATOM 628 O O . LYS A 1 79 ? -14.236 -3.139 50.207 1.00 86.81 79 LYS A O 1
ATOM 633 N N . SER A 1 80 ? -13.288 -4.519 48.711 1.00 82.56 80 SER A N 1
ATOM 634 C CA . SER A 1 80 ? -12.526 -5.287 49.707 1.00 82.56 80 SER A CA 1
ATOM 635 C C . SER A 1 80 ? -11.358 -4.515 50.320 1.00 82.56 80 SER A C 1
ATOM 637 O O . SER A 1 80 ? -10.959 -4.828 51.429 1.00 82.56 80 SER A O 1
ATOM 639 N N . VAL A 1 81 ? -10.807 -3.521 49.617 1.00 81.06 81 VAL A N 1
ATOM 640 C CA . VAL A 1 81 ? -9.720 -2.668 50.137 1.00 81.06 81 VAL A CA 1
ATOM 641 C C . VAL A 1 81 ? -10.252 -1.515 51.005 1.00 81.06 81 VAL A C 1
ATOM 643 O O . VAL A 1 81 ? -9.511 -0.970 51.817 1.00 81.06 81 VAL A O 1
ATOM 646 N N . GLN A 1 82 ? -11.520 -1.121 50.835 1.00 69.50 82 GLN A N 1
ATOM 647 C CA . GLN A 1 82 ? -12.171 -0.063 51.626 1.00 69.50 82 GLN A CA 1
ATOM 648 C C . GLN A 1 82 ? -12.901 -0.557 52.887 1.00 69.50 82 GLN A C 1
ATOM 650 O O . GLN A 1 82 ? -13.290 0.282 53.700 1.00 69.50 82 GLN A O 1
ATOM 655 N N . SER A 1 83 ? -13.118 -1.869 53.029 1.00 55.97 83 SER A N 1
ATOM 656 C CA . SER A 1 83 ? -13.706 -2.497 54.223 1.00 55.97 83 SER A CA 1
ATOM 657 C C . SER A 1 83 ? -12.636 -2.943 55.209 1.00 55.97 83 SER A C 1
ATOM 659 O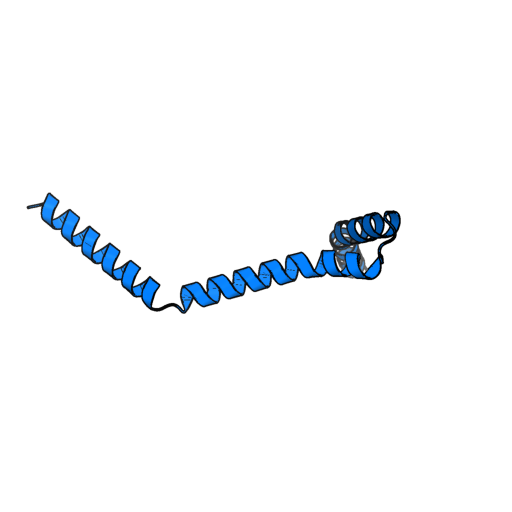 O . SER A 1 83 ? -13.022 -3.081 56.391 1.00 55.97 83 SER A O 1
#

pLDDT: mean 91.32, std 7.83, range [55.97, 97.19]